Protein AF-A0A357K6D5-F1 (afdb_monomer)

Mean predicted aligned error: 12.95 Å

pLDDT: mean 84.55, std 9.25, range [49.06, 96.38]

Nearest PDB structures (foldseek):
  8i7r-assembly1_F8  TM=4.186E-01  e=7.566E+00  Mus musculus
  8auw-assembly1_D  TM=4.319E-01  e=7.566E+00  Homo sapiens

Secondary structure (DSSP, 8-state):
-HHHHHHHHHHHHHHHHHHHHHHHHHHHHHHHHHHHHHHHHHHHHT---S-HHHHHHHHHHHHHHHHHHHHHHTT---HHHHHHHHHHHHHHHHHHHHHHHHHHHHHHHHHHHHHHHHHHHHHHHHHHHHHHHHHHHHHHHHHHHHHHHHHH-------------

Solvent-accessible surface area (backbone atoms only — not comparable to full-atom values): 9396 Å² total; per-residue (Å²): 117,70,69,62,53,50,52,52,51,51,5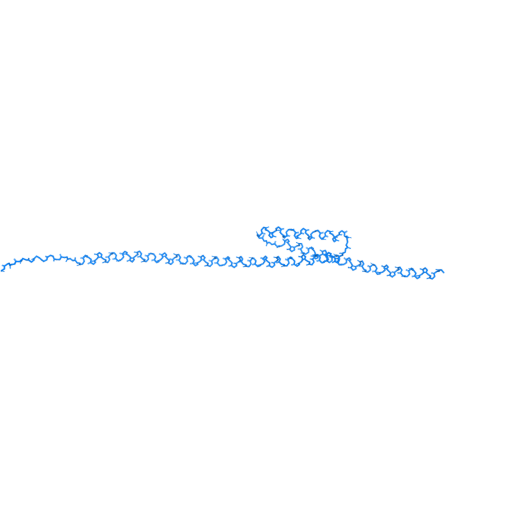4,49,51,53,52,53,51,52,52,51,52,51,51,51,53,51,51,52,53,50,53,53,50,48,54,53,47,52,52,51,48,52,53,56,77,69,63,82,75,89,51,66,69,58,48,53,53,51,52,54,52,46,52,52,47,55,54,49,47,50,47,60,72,70,64,80,73,63,64,73,57,56,50,54,54,52,52,49,51,52,54,54,48,56,51,51,52,54,52,51,52,50,52,51,53,49,52,51,52,49,51,54,50,52,52,55,49,49,55,51,50,52,51,52,53,49,52,50,50,55,50,50,55,52,47,54,55,48,52,54,51,50,51,54,48,53,54,50,56,54,66,70,62,68,86,77,82,78,82,79,78,83,78,85,126

Structure (mmCIF, N/CA/C/O backbone):
data_AF-A0A357K6D5-F1
#
_entry.id   AF-A0A357K6D5-F1
#
loop_
_atom_site.group_PDB
_atom_site.id
_atom_site.type_symbol
_atom_site.label_atom_id
_atom_site.label_alt_id
_atom_site.label_comp_id
_atom_site.label_asym_id
_atom_site.label_entity_id
_atom_site.label_seq_id
_atom_site.pdbx_PDB_ins_code
_atom_site.Cartn_x
_atom_site.Cartn_y
_atom_site.Cartn_z
_atom_site.occupancy
_atom_site.B_iso_or_equiv
_atom_site.auth_seq_id
_atom_site.auth_comp_id
_atom_site.auth_asym_id
_atom_site.auth_atom_id
_atom_site.pdbx_PDB_model_num
ATOM 1 N N . MET A 1 1 ? 45.079 -6.446 -54.845 1.00 57.53 1 MET A N 1
ATOM 2 C CA . MET A 1 1 ? 44.320 -5.382 -54.145 1.00 57.53 1 MET A CA 1
ATOM 3 C C . MET A 1 1 ? 42.845 -5.751 -53.909 1.00 57.53 1 MET A C 1
ATOM 5 O O . MET A 1 1 ? 42.329 -5.431 -52.851 1.00 57.53 1 MET A O 1
ATOM 9 N N . VAL A 1 2 ? 42.185 -6.482 -54.822 1.00 66.06 2 VAL A N 1
ATOM 10 C CA . VAL A 1 2 ? 40.749 -6.846 -54.726 1.00 66.06 2 VAL A CA 1
ATOM 11 C C . VAL A 1 2 ? 40.407 -7.780 -53.546 1.00 66.06 2 VAL A C 1
ATOM 13 O O . VAL A 1 2 ? 39.418 -7.556 -52.857 1.00 66.06 2 VAL A O 1
ATOM 16 N N . GLY A 1 3 ? 41.245 -8.781 -53.243 1.00 75.25 3 GLY A N 1
ATOM 17 C CA . GLY A 1 3 ? 40.983 -9.732 -52.145 1.00 75.25 3 GLY A CA 1
ATOM 18 C C . GLY A 1 3 ? 41.035 -9.124 -50.735 1.00 75.25 3 GLY A C 1
ATOM 19 O O . GLY A 1 3 ? 40.273 -9.525 -49.862 1.00 75.25 3 GLY A O 1
ATOM 20 N N . TYR A 1 4 ? 41.879 -8.108 -50.522 1.00 79.56 4 TYR A N 1
ATOM 21 C CA . TYR A 1 4 ? 41.963 -7.390 -49.243 1.00 79.56 4 TYR A CA 1
ATOM 22 C C . TYR A 1 4 ? 40.690 -6.580 -48.965 1.00 79.56 4 TYR A C 1
ATOM 24 O O . TYR A 1 4 ? 40.168 -6.596 -47.852 1.00 79.56 4 TYR A O 1
ATOM 32 N N . LEU A 1 5 ? 40.144 -5.939 -50.005 1.00 78.69 5 LEU A N 1
ATOM 33 C CA . LEU A 1 5 ? 38.870 -5.228 -49.923 1.00 78.69 5 LEU A CA 1
ATOM 34 C C . LEU A 1 5 ? 37.712 -6.192 -49.622 1.00 78.69 5 LEU A C 1
ATOM 36 O O . LEU A 1 5 ? 36.876 -5.891 -48.776 1.00 78.69 5 LEU A O 1
ATOM 40 N N . GLY A 1 6 ? 37.701 -7.370 -50.257 1.00 82.06 6 GLY A N 1
ATOM 41 C CA . GLY A 1 6 ? 36.707 -8.418 -50.002 1.00 82.06 6 GLY A CA 1
ATOM 42 C C . GLY A 1 6 ? 36.722 -8.932 -48.558 1.00 82.06 6 GLY A C 1
ATOM 43 O O . GLY A 1 6 ? 35.666 -9.066 -47.945 1.00 82.06 6 GLY A O 1
ATOM 44 N N . PHE A 1 7 ? 37.907 -9.143 -47.976 1.00 84.44 7 PHE A N 1
ATOM 45 C CA . PHE A 1 7 ? 38.035 -9.551 -46.573 1.00 84.44 7 PHE A CA 1
ATOM 46 C C . PHE A 1 7 ? 37.554 -8.459 -45.602 1.00 84.44 7 PHE A C 1
ATOM 48 O O . PHE A 1 7 ? 36.820 -8.756 -44.661 1.00 84.44 7 PHE A O 1
ATOM 55 N N . GLN A 1 8 ? 37.888 -7.186 -45.856 1.00 82.38 8 GLN A N 1
ATOM 56 C CA . GLN A 1 8 ? 37.383 -6.067 -45.048 1.00 82.38 8 GLN A CA 1
ATOM 57 C C . GLN A 1 8 ? 35.860 -5.901 -45.147 1.00 82.38 8 GLN A C 1
ATOM 59 O O . GLN A 1 8 ? 35.209 -5.614 -44.144 1.00 82.38 8 GLN A O 1
ATOM 64 N N . LEU A 1 9 ? 35.287 -6.090 -46.338 1.00 81.94 9 LEU A N 1
ATOM 65 C CA . LEU A 1 9 ? 33.838 -6.077 -46.554 1.00 81.94 9 LEU A CA 1
ATOM 66 C C . LEU A 1 9 ? 33.151 -7.220 -45.800 1.00 81.94 9 LEU A C 1
ATOM 68 O O . LEU A 1 9 ? 32.151 -6.982 -45.128 1.00 81.94 9 LEU A O 1
ATOM 72 N N . SER A 1 10 ? 33.716 -8.430 -45.839 1.00 86.56 10 SER A N 1
ATOM 73 C CA . SER A 1 10 ? 33.198 -9.575 -45.083 1.00 86.56 10 SER A CA 1
ATOM 74 C C . SER A 1 10 ? 33.253 -9.336 -43.573 1.00 86.56 10 SER A C 1
ATOM 76 O O . SER A 1 10 ? 32.257 -9.563 -42.893 1.00 86.56 10 SER A O 1
ATOM 78 N N . ALA A 1 11 ? 34.380 -8.834 -43.053 1.00 84.19 11 ALA A N 1
ATOM 79 C CA . ALA A 1 11 ? 34.539 -8.525 -41.632 1.00 84.19 11 ALA A CA 1
ATOM 80 C C . ALA A 1 11 ? 33.550 -7.441 -41.164 1.00 84.19 11 ALA A C 1
ATOM 82 O O . ALA A 1 11 ? 32.916 -7.582 -40.120 1.00 84.19 11 ALA A O 1
ATOM 83 N N . ARG A 1 12 ? 33.347 -6.386 -41.967 1.00 83.25 12 ARG A N 1
ATOM 84 C CA . ARG A 1 12 ? 32.335 -5.355 -41.684 1.00 83.25 12 ARG A CA 1
ATOM 85 C C . ARG A 1 12 ? 30.917 -5.917 -41.703 1.00 83.25 12 ARG A C 1
ATOM 87 O O . ARG A 1 12 ? 30.155 -5.595 -40.800 1.00 83.25 12 ARG A O 1
ATOM 94 N N . ASN A 1 13 ? 30.571 -6.774 -42.664 1.00 83.00 13 ASN A N 1
ATOM 95 C CA . ASN A 1 13 ? 29.255 -7.419 -42.699 1.00 83.00 13 ASN A CA 1
ATOM 96 C C . ASN A 1 13 ? 29.004 -8.286 -41.460 1.00 83.00 13 ASN A C 1
ATOM 98 O O . ASN A 1 13 ? 27.913 -8.230 -40.902 1.00 83.00 13 ASN A O 1
ATOM 102 N N . THR A 1 14 ? 30.005 -9.040 -40.991 1.00 84.75 14 THR A N 1
ATOM 103 C CA . THR A 1 14 ? 29.866 -9.828 -39.756 1.00 84.75 14 THR A CA 1
ATOM 104 C C . THR A 1 14 ? 29.687 -8.943 -38.523 1.00 84.75 14 THR A C 1
ATOM 106 O O . THR A 1 14 ? 28.837 -9.235 -37.691 1.00 84.75 14 THR A O 1
ATOM 109 N N . THR A 1 15 ? 30.420 -7.827 -38.420 1.00 83.44 15 THR A N 1
ATOM 110 C CA . THR A 1 15 ? 30.248 -6.871 -37.313 1.00 83.44 15 THR A CA 1
ATOM 111 C C . THR A 1 15 ? 28.883 -6.184 -37.356 1.00 83.44 15 THR A C 1
ATOM 113 O O . THR A 1 15 ? 28.262 -6.017 -36.316 1.00 83.44 15 THR A O 1
ATOM 116 N N . ILE A 1 16 ? 28.390 -5.817 -38.544 1.00 79.75 16 ILE A N 1
ATOM 117 C CA . ILE A 1 16 ? 27.051 -5.233 -38.717 1.00 79.75 16 ILE A CA 1
ATOM 118 C C . ILE A 1 16 ? 25.963 -6.237 -38.316 1.00 79.75 16 ILE A C 1
ATOM 120 O O . ILE A 1 16 ? 24.997 -5.844 -37.671 1.00 79.75 16 ILE A O 1
ATOM 124 N N . GLY A 1 17 ? 26.131 -7.521 -38.654 1.00 77.62 17 GLY A N 1
ATOM 125 C CA . GLY A 1 17 ? 25.232 -8.590 -38.212 1.00 77.62 17 GLY A CA 1
ATOM 126 C C . GLY A 1 17 ? 25.147 -8.678 -36.687 1.00 77.62 17 GLY A C 1
ATOM 127 O O . GLY A 1 17 ? 24.061 -8.555 -36.136 1.00 77.62 17 GLY A O 1
ATOM 128 N N . LEU A 1 18 ? 26.298 -8.765 -36.011 1.00 76.69 18 LEU A N 1
ATOM 129 C CA . LEU A 1 18 ? 26.361 -8.814 -34.544 1.00 76.69 18 LEU A CA 1
ATOM 130 C C . LEU A 1 18 ? 25.755 -7.566 -33.885 1.00 76.69 18 LEU A C 1
ATOM 132 O O . LEU A 1 18 ? 24.982 -7.684 -32.944 1.00 76.69 18 LEU A O 1
ATOM 136 N N . LEU A 1 19 ? 26.044 -6.371 -34.409 1.00 76.12 19 LEU A N 1
ATOM 137 C CA . LEU A 1 19 ? 25.468 -5.125 -33.893 1.00 76.12 19 LEU A CA 1
ATOM 138 C C . LEU A 1 19 ? 23.947 -5.058 -34.073 1.00 76.12 19 LEU A C 1
ATOM 140 O O . LEU A 1 19 ? 23.261 -4.458 -33.247 1.00 76.12 19 LEU A O 1
ATOM 144 N N . ASN A 1 20 ? 23.408 -5.627 -35.152 1.00 76.75 20 ASN A N 1
ATOM 145 C CA . ASN A 1 20 ? 21.963 -5.697 -35.354 1.00 76.75 20 ASN A CA 1
ATOM 146 C C . ASN A 1 20 ? 21.307 -6.676 -34.375 1.00 76.75 20 ASN A C 1
ATOM 148 O O . ASN A 1 20 ? 20.263 -6.341 -33.817 1.00 76.75 20 ASN A O 1
ATOM 152 N N . ASP A 1 21 ? 21.930 -7.828 -34.127 1.00 75.69 21 ASP A N 1
ATOM 153 C CA . ASP A 1 21 ? 21.444 -8.814 -33.156 1.00 75.69 21 ASP A CA 1
ATOM 154 C C . ASP A 1 21 ? 21.493 -8.257 -31.722 1.00 75.69 21 ASP A C 1
ATOM 156 O O . ASP A 1 21 ? 20.508 -8.353 -30.984 1.00 75.69 21 ASP A O 1
ATOM 160 N N . ASP A 1 22 ? 22.586 -7.580 -31.354 1.00 75.75 22 ASP A N 1
ATOM 161 C CA . ASP A 1 22 ? 22.730 -6.908 -30.059 1.00 75.75 22 ASP A CA 1
ATOM 162 C C . ASP A 1 22 ? 21.669 -5.813 -29.882 1.00 75.75 22 ASP A C 1
ATOM 164 O O . ASP A 1 22 ? 21.011 -5.750 -28.845 1.00 75.75 22 ASP A O 1
ATOM 168 N N . ASN A 1 23 ? 21.433 -4.982 -30.907 1.00 77.19 23 ASN A N 1
ATOM 169 C CA . ASN A 1 23 ? 20.380 -3.960 -30.879 1.00 77.19 23 ASN A CA 1
ATOM 170 C C . ASN A 1 23 ? 18.969 -4.566 -30.777 1.00 77.19 23 ASN A C 1
ATOM 172 O O . ASN A 1 23 ? 18.105 -4.001 -30.102 1.00 77.19 23 ASN A O 1
ATOM 176 N N . ALA A 1 24 ? 18.715 -5.710 -31.416 1.00 76.75 24 ALA A N 1
ATOM 177 C CA . ALA A 1 24 ? 17.438 -6.414 -31.314 1.00 76.75 24 ALA A CA 1
ATOM 178 C C . ALA A 1 24 ? 17.201 -6.971 -29.896 1.00 76.75 24 ALA A C 1
ATOM 180 O O . ALA A 1 24 ? 16.114 -6.813 -29.342 1.00 76.75 24 ALA A O 1
ATOM 181 N N . GLY A 1 25 ? 18.220 -7.561 -29.264 1.00 77.38 25 GLY A N 1
ATOM 182 C CA . GLY A 1 25 ? 18.120 -8.019 -27.873 1.00 77.38 25 GLY A CA 1
ATOM 183 C C . GLY A 1 25 ? 17.911 -6.859 -26.898 1.00 77.38 25 GLY A C 1
ATOM 184 O O . GLY A 1 25 ? 17.028 -6.886 -26.043 1.00 77.38 25 GLY A O 1
ATOM 185 N N . LEU A 1 26 ? 18.672 -5.789 -27.091 1.00 78.69 26 LEU A N 1
ATOM 186 C CA . LEU A 1 26 ? 18.594 -4.567 -26.307 1.00 78.69 26 LEU A CA 1
ATOM 187 C C . LEU A 1 26 ? 17.207 -3.891 -26.417 1.00 78.69 26 LEU A C 1
ATOM 189 O O . LEU A 1 26 ? 16.660 -3.420 -25.417 1.00 78.69 26 LEU A O 1
ATOM 193 N N . THR A 1 27 ? 16.601 -3.854 -27.608 1.00 80.50 27 THR A N 1
ATOM 194 C CA . THR A 1 27 ? 15.243 -3.301 -27.796 1.00 80.50 27 THR A CA 1
ATOM 195 C C . THR A 1 27 ? 14.174 -4.147 -27.109 1.00 80.50 27 THR A C 1
ATOM 197 O O . THR A 1 27 ? 13.299 -3.589 -26.450 1.00 80.50 27 THR A O 1
ATOM 200 N N . LEU A 1 28 ? 14.295 -5.476 -27.147 1.00 85.56 28 LEU A N 1
ATOM 201 C CA . LEU A 1 28 ? 13.410 -6.371 -26.400 1.00 85.56 28 LEU A CA 1
ATOM 202 C C . LEU A 1 28 ? 13.509 -6.149 -24.880 1.00 85.56 28 LEU A C 1
ATOM 204 O O . LEU A 1 28 ? 12.492 -6.066 -24.192 1.00 85.56 28 LEU A O 1
ATOM 208 N N . GLU A 1 29 ? 14.725 -6.028 -24.340 1.00 83.62 29 GLU A N 1
ATOM 209 C CA . GLU A 1 29 ? 14.929 -5.761 -22.910 1.00 83.62 29 GLU A CA 1
ATOM 210 C C . GLU A 1 29 ? 14.345 -4.412 -22.484 1.00 83.62 29 GLU A C 1
ATOM 212 O O . GLU A 1 29 ? 13.774 -4.288 -21.397 1.00 83.62 29 GLU A O 1
ATOM 217 N N . LYS A 1 30 ? 14.469 -3.404 -23.350 1.00 85.81 30 LYS A N 1
ATOM 218 C CA . LYS A 1 30 ? 13.871 -2.086 -23.150 1.00 85.81 30 LYS A CA 1
ATOM 219 C C . LYS A 1 30 ? 12.348 -2.186 -23.048 1.00 85.81 30 LYS A C 1
ATOM 221 O O . LYS A 1 30 ? 11.775 -1.643 -22.105 1.00 85.81 30 LYS A O 1
ATOM 226 N N . ASP A 1 31 ? 11.707 -2.884 -23.979 1.00 87.50 31 ASP A N 1
ATOM 227 C CA . ASP A 1 31 ? 10.250 -3.037 -23.998 1.00 87.50 31 ASP A CA 1
ATOM 228 C C . ASP A 1 31 ? 9.753 -3.807 -22.770 1.00 87.50 31 ASP A C 1
ATOM 230 O O . ASP A 1 31 ? 8.783 -3.404 -22.124 1.00 87.50 31 ASP A O 1
ATOM 234 N N . GLN A 1 32 ? 10.475 -4.856 -22.366 1.00 88.88 32 GLN A N 1
ATOM 235 C CA . GLN A 1 32 ? 10.168 -5.591 -21.142 1.00 88.88 32 GLN A CA 1
ATOM 236 C C . GLN A 1 32 ? 10.271 -4.698 -19.897 1.00 88.88 32 GLN A C 1
ATOM 238 O O . GLN A 1 32 ? 9.410 -4.755 -19.017 1.00 88.88 32 GLN A O 1
ATOM 243 N N . LEU A 1 33 ? 11.302 -3.854 -19.818 1.00 88.56 33 LEU A N 1
ATOM 244 C CA . LEU A 1 33 ? 11.480 -2.924 -18.706 1.00 88.56 33 LEU A CA 1
ATOM 245 C C . LEU A 1 33 ? 10.367 -1.867 -18.655 1.00 88.56 33 LEU A C 1
ATOM 247 O O . LEU A 1 33 ? 9.914 -1.520 -17.566 1.00 88.56 33 LEU A O 1
ATOM 251 N N . ILE A 1 34 ? 9.900 -1.380 -19.809 1.00 88.88 34 ILE A N 1
ATOM 252 C CA . ILE A 1 34 ? 8.751 -0.464 -19.894 1.00 88.88 34 ILE A CA 1
ATOM 253 C C . ILE A 1 34 ? 7.504 -1.130 -19.312 1.00 88.88 34 ILE A C 1
ATOM 255 O O . ILE A 1 34 ? 6.871 -0.555 -18.428 1.00 88.88 34 ILE A O 1
ATOM 259 N N . LEU A 1 35 ? 7.193 -2.355 -19.744 1.00 92.19 35 LEU A N 1
ATOM 260 C CA . LEU A 1 35 ? 6.036 -3.105 -19.244 1.00 92.19 35 LEU A CA 1
ATOM 261 C C . LEU A 1 35 ? 6.116 -3.345 -17.733 1.00 92.19 35 LEU A C 1
ATOM 263 O O . LEU A 1 35 ? 5.119 -3.222 -17.022 1.00 92.19 35 LEU A O 1
ATOM 267 N N . ASP A 1 36 ? 7.300 -3.685 -17.230 1.00 90.50 36 ASP A N 1
ATOM 268 C CA . ASP A 1 36 ? 7.530 -3.896 -15.804 1.00 90.50 36 ASP A CA 1
ATOM 269 C C . ASP A 1 36 ? 7.323 -2.608 -14.991 1.00 90.50 36 ASP A C 1
ATOM 271 O O . ASP A 1 36 ? 6.694 -2.649 -13.933 1.00 90.50 36 ASP A O 1
ATOM 275 N N . LEU A 1 37 ? 7.824 -1.467 -15.475 1.00 91.38 37 LEU A N 1
ATOM 276 C CA . LEU A 1 37 ? 7.635 -0.159 -14.840 1.00 91.38 37 LEU A CA 1
ATOM 277 C C . LEU A 1 37 ? 6.164 0.277 -14.865 1.00 91.38 37 LEU A C 1
ATOM 279 O O . LEU A 1 37 ? 5.663 0.775 -13.860 1.00 91.38 37 LEU A O 1
ATOM 283 N N . GLU A 1 38 ? 5.451 0.044 -15.967 1.00 90.81 38 GLU A N 1
ATOM 284 C CA . GLU A 1 38 ? 4.024 0.369 -16.094 1.00 90.81 38 GLU A CA 1
ATOM 285 C C . GLU A 1 38 ? 3.157 -0.478 -15.151 1.00 90.81 38 GLU A C 1
ATOM 287 O O . GLU A 1 38 ? 2.276 0.059 -14.479 1.00 90.81 38 GLU A O 1
ATOM 292 N N . LYS A 1 39 ? 3.457 -1.776 -15.008 1.00 91.19 39 LYS A N 1
ATOM 293 C CA . LYS A 1 39 ? 2.807 -2.635 -14.003 1.00 91.19 39 LYS A CA 1
ATOM 294 C C . LYS A 1 39 ? 3.036 -2.123 -12.587 1.00 91.19 39 LYS A C 1
ATOM 296 O O . LYS A 1 39 ? 2.099 -2.066 -11.802 1.00 91.19 39 LYS A O 1
ATOM 301 N N . MET A 1 40 ? 4.271 -1.742 -12.266 1.00 89.94 40 MET A N 1
ATOM 302 C CA . MET A 1 40 ? 4.615 -1.210 -10.948 1.00 89.94 40 MET A CA 1
ATOM 303 C C . MET A 1 40 ? 3.886 0.103 -10.653 1.00 89.94 40 MET A C 1
ATOM 305 O O . MET A 1 40 ? 3.357 0.276 -9.559 1.00 89.94 40 MET A O 1
ATOM 309 N N . ARG A 1 41 ? 3.805 1.000 -11.637 1.00 90.19 41 ARG A N 1
ATOM 310 C CA . ARG A 1 41 ? 3.025 2.236 -11.533 1.00 90.19 41 ARG A CA 1
ATOM 311 C C . ARG A 1 41 ? 1.556 1.942 -11.218 1.00 90.19 41 ARG A C 1
ATOM 313 O O . ARG A 1 41 ? 1.010 2.531 -10.295 1.00 90.19 41 ARG A O 1
ATOM 320 N N . PHE A 1 42 ? 0.952 0.996 -11.937 1.00 88.38 42 PHE A N 1
ATOM 321 C CA . PHE A 1 42 ? -0.431 0.587 -11.691 1.00 88.38 42 PHE A CA 1
ATOM 322 C C . PHE A 1 42 ? -0.618 -0.029 -10.300 1.00 88.38 42 PHE A C 1
ATOM 324 O O . PHE A 1 42 ? -1.593 0.271 -9.624 1.00 88.38 42 PHE A O 1
ATOM 331 N N . SER A 1 43 ? 0.326 -0.854 -9.839 1.00 86.69 43 SER A N 1
ATOM 332 C CA . SER A 1 43 ? 0.279 -1.410 -8.485 1.00 86.69 43 SER A CA 1
ATOM 333 C C . SER A 1 43 ? 0.257 -0.315 -7.418 1.00 86.69 43 SER A C 1
ATOM 335 O O . SER A 1 43 ? -0.537 -0.420 -6.492 1.00 86.69 43 SER A O 1
ATOM 337 N N . TYR A 1 44 ? 1.045 0.755 -7.563 1.00 86.06 44 TYR A N 1
ATOM 338 C CA . TYR A 1 44 ? 0.980 1.898 -6.645 1.00 86.06 44 TYR A CA 1
ATOM 339 C C . TYR A 1 44 ? -0.361 2.634 -6.687 1.00 86.06 44 TYR A C 1
ATOM 341 O O . TYR A 1 44 ? -0.874 2.971 -5.626 1.00 86.06 44 TYR A O 1
ATOM 349 N N . ASP A 1 45 ? -0.956 2.811 -7.871 1.00 82.88 45 ASP A N 1
ATOM 350 C CA . ASP A 1 45 ? -2.281 3.435 -8.016 1.00 82.88 45 ASP A CA 1
ATOM 351 C C . ASP A 1 45 ? -3.386 2.642 -7.283 1.00 82.88 45 ASP A C 1
ATOM 353 O O . ASP A 1 45 ? -4.408 3.209 -6.906 1.00 82.88 45 ASP A O 1
ATOM 357 N N . THR A 1 46 ? -3.190 1.335 -7.071 1.00 83.06 46 THR A N 1
ATOM 358 C CA . THR A 1 46 ? -4.143 0.463 -6.357 1.00 83.06 46 THR A CA 1
ATOM 359 C C . THR A 1 46 ? -3.898 0.341 -4.852 1.00 83.06 46 THR A C 1
ATOM 361 O O . THR A 1 46 ? -4.693 -0.302 -4.169 1.00 83.06 46 THR A O 1
ATOM 364 N N . LEU A 1 47 ? -2.805 0.898 -4.321 1.00 83.25 47 LEU A N 1
ATOM 365 C CA . LEU A 1 47 ? -2.507 0.820 -2.890 1.00 83.25 47 LEU A CA 1
ATOM 366 C C . LEU A 1 47 ? -3.229 1.934 -2.134 1.00 83.25 47 LEU A C 1
ATOM 368 O O . LEU A 1 47 ? -2.873 3.104 -2.246 1.00 83.25 47 LEU A O 1
ATOM 372 N N . GLU A 1 48 ? -4.205 1.554 -1.312 1.00 76.00 48 GLU A N 1
ATOM 373 C CA . GLU A 1 48 ? -4.885 2.464 -0.391 1.00 76.00 48 GLU A CA 1
ATOM 374 C C . GLU A 1 48 ? -4.299 2.360 1.022 1.00 76.00 48 GLU A C 1
ATOM 376 O O . GLU A 1 48 ? -4.072 1.274 1.557 1.00 76.00 48 GLU A O 1
ATOM 381 N N . THR A 1 49 ? -4.046 3.517 1.635 1.00 79.75 49 THR A N 1
ATOM 382 C CA . THR A 1 49 ? -3.625 3.629 3.033 1.00 79.75 49 THR A CA 1
ATOM 383 C C . THR A 1 49 ? -4.060 4.963 3.628 1.00 79.75 49 THR A C 1
ATOM 385 O O . THR A 1 49 ? -4.021 5.997 2.964 1.00 79.75 49 THR A O 1
ATOM 388 N N . GLU A 1 50 ? -4.439 4.947 4.904 1.00 78.31 50 GLU A N 1
ATOM 389 C CA . GLU A 1 50 ? -4.836 6.140 5.662 1.00 78.31 50 GLU A CA 1
ATOM 390 C C . GLU A 1 50 ? -3.637 6.882 6.282 1.00 78.31 50 GLU A C 1
ATOM 392 O O . GLU A 1 50 ? -3.765 8.005 6.774 1.00 78.31 50 GLU A O 1
ATOM 397 N N . ASN A 1 51 ? -2.443 6.279 6.264 1.00 83.19 51 ASN A N 1
ATOM 398 C CA . ASN A 1 51 ? -1.252 6.885 6.849 1.00 83.19 51 ASN A CA 1
ATOM 399 C C . ASN A 1 51 ? -0.664 7.947 5.906 1.00 83.19 51 ASN A C 1
ATOM 401 O O . ASN A 1 51 ? -0.010 7.619 4.917 1.00 83.19 51 ASN A O 1
ATOM 405 N N . SER A 1 52 ? -0.837 9.225 6.250 1.00 81.81 52 SER A N 1
ATOM 406 C CA . SER A 1 52 ? -0.398 10.373 5.442 1.00 81.81 52 SER A CA 1
ATOM 407 C C . SER A 1 52 ? 1.105 10.405 5.135 1.00 81.81 52 SER A C 1
ATOM 409 O O . SER A 1 52 ? 1.496 10.834 4.050 1.00 81.81 52 SER A O 1
ATOM 411 N N . MET A 1 53 ? 1.954 9.925 6.051 1.00 83.19 53 MET A N 1
ATOM 412 C CA . MET A 1 53 ? 3.395 9.801 5.813 1.00 83.19 53 MET A CA 1
ATOM 413 C C . MET A 1 53 ? 3.672 8.732 4.756 1.00 83.19 53 MET A C 1
ATOM 415 O O . MET A 1 53 ? 4.426 8.973 3.818 1.00 83.19 53 MET A O 1
ATOM 419 N N . MET A 1 54 ? 3.002 7.583 4.862 1.00 84.69 54 MET A N 1
ATOM 420 C CA . MET A 1 54 ? 3.140 6.505 3.887 1.00 84.69 54 MET A CA 1
ATOM 421 C C . MET A 1 54 ? 2.601 6.920 2.514 1.00 84.69 54 MET A C 1
ATOM 423 O O . MET A 1 54 ? 3.255 6.657 1.514 1.00 84.69 54 MET A O 1
ATOM 427 N N . VAL A 1 55 ? 1.483 7.651 2.447 1.00 86.31 55 VAL A N 1
ATOM 428 C CA . VAL A 1 55 ? 0.971 8.226 1.188 1.00 86.31 55 VAL A CA 1
ATOM 429 C C . VAL A 1 55 ? 2.026 9.103 0.508 1.00 86.31 55 VAL A C 1
ATOM 431 O O . VAL A 1 55 ? 2.264 8.964 -0.692 1.00 86.31 55 VAL A O 1
ATOM 434 N N . ALA A 1 56 ? 2.695 9.980 1.263 1.00 87.50 56 ALA A N 1
ATOM 435 C CA . ALA A 1 56 ? 3.746 10.836 0.718 1.00 87.50 56 ALA A CA 1
ATOM 436 C C . ALA A 1 56 ? 4.951 10.026 0.204 1.00 87.50 56 ALA A C 1
ATOM 438 O O . ALA A 1 56 ? 5.493 10.326 -0.861 1.00 87.50 56 ALA A O 1
ATOM 439 N N . GLU A 1 57 ? 5.354 8.978 0.927 1.00 87.62 57 GLU A N 1
ATOM 440 C CA . GLU A 1 57 ? 6.433 8.084 0.498 1.00 87.62 57 GLU A CA 1
ATOM 441 C C . GLU A 1 57 ? 6.074 7.310 -0.777 1.00 87.62 57 GLU A C 1
ATOM 443 O O . GLU A 1 57 ? 6.889 7.247 -1.701 1.00 87.62 57 GLU A O 1
ATOM 448 N N . LEU A 1 58 ? 4.856 6.766 -0.866 1.00 88.25 58 LEU A N 1
ATOM 449 C CA . LEU A 1 58 ? 4.363 6.058 -2.051 1.00 88.25 58 LEU A CA 1
ATOM 450 C C . LEU A 1 58 ? 4.338 6.983 -3.277 1.00 88.25 58 LEU A C 1
ATOM 452 O O . LEU A 1 58 ? 4.821 6.594 -4.342 1.00 88.25 58 LEU A O 1
ATOM 456 N 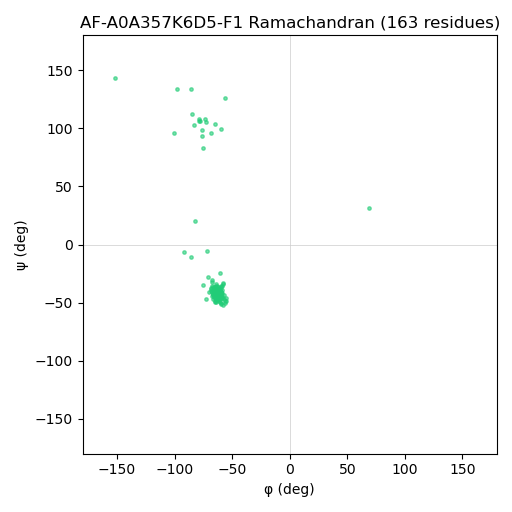N . ALA A 1 59 ? 3.876 8.227 -3.115 1.00 88.38 59 ALA A N 1
ATOM 457 C CA . ALA A 1 59 ? 3.874 9.228 -4.181 1.00 88.38 59 ALA A CA 1
ATOM 458 C C . ALA A 1 59 ? 5.295 9.539 -4.692 1.00 88.38 59 ALA A C 1
ATOM 460 O O . ALA A 1 59 ? 5.528 9.601 -5.900 1.00 88.38 59 ALA A O 1
ATOM 461 N N . ALA A 1 60 ? 6.275 9.657 -3.790 1.00 90.19 60 ALA A N 1
ATOM 462 C CA . ALA A 1 60 ? 7.672 9.861 -4.174 1.00 90.19 60 ALA A CA 1
ATOM 463 C C . ALA A 1 60 ? 8.258 8.656 -4.939 1.00 90.19 60 ALA A C 1
ATOM 465 O O . ALA A 1 60 ? 9.045 8.825 -5.875 1.00 90.19 60 ALA A O 1
ATOM 466 N N . GLN A 1 61 ? 7.876 7.424 -4.574 1.00 89.25 61 GLN A N 1
ATOM 467 C CA . GLN A 1 61 ? 8.278 6.230 -5.330 1.00 89.25 61 GLN A CA 1
ATOM 468 C C . GLN A 1 61 ? 7.626 6.185 -6.716 1.00 89.25 61 GLN A C 1
ATOM 470 O O . GLN A 1 61 ? 8.288 5.817 -7.690 1.00 89.25 61 GLN A O 1
ATOM 475 N N . GLN A 1 62 ? 6.363 6.596 -6.826 1.00 89.56 62 GLN A N 1
ATOM 476 C CA . GLN A 1 62 ? 5.650 6.681 -8.097 1.00 89.56 62 GLN A CA 1
ATOM 477 C C . GLN A 1 62 ? 6.317 7.681 -9.053 1.00 89.56 62 GLN A C 1
ATOM 479 O O . GLN A 1 62 ? 6.599 7.335 -10.201 1.00 89.56 62 GLN A O 1
ATOM 484 N N . GLU A 1 63 ? 6.690 8.867 -8.563 1.00 92.31 63 GLU A N 1
ATOM 485 C CA . GLU A 1 63 ? 7.446 9.855 -9.347 1.00 92.31 63 GLU A CA 1
ATOM 486 C C . GLU A 1 63 ? 8.786 9.280 -9.839 1.00 92.31 63 GLU A C 1
ATOM 488 O O . GLU A 1 63 ? 9.204 9.482 -10.984 1.00 92.31 63 GLU A O 1
ATOM 493 N N . ARG A 1 64 ? 9.458 8.489 -8.995 1.00 90.44 64 ARG A N 1
ATOM 494 C CA . ARG A 1 64 ? 10.716 7.833 -9.360 1.00 90.44 64 ARG A CA 1
ATOM 495 C C . ARG A 1 64 ? 10.531 6.798 -10.472 1.00 90.44 64 ARG A C 1
ATOM 497 O O . ARG A 1 64 ? 11.389 6.710 -11.355 1.00 90.44 64 ARG A O 1
ATOM 504 N N . ILE A 1 65 ? 9.423 6.055 -10.466 1.00 90.81 65 ILE A N 1
ATOM 505 C CA . ILE A 1 65 ? 9.050 5.136 -11.552 1.00 90.81 65 ILE A CA 1
ATOM 506 C C . ILE A 1 65 ? 8.780 5.906 -12.846 1.00 90.81 65 ILE A C 1
ATOM 508 O O . ILE A 1 65 ? 9.320 5.529 -13.887 1.00 90.81 65 ILE A O 1
ATOM 512 N N . ASP A 1 66 ? 8.024 7.002 -12.793 1.00 90.75 66 ASP A N 1
ATOM 513 C CA . ASP A 1 66 ? 7.726 7.833 -13.968 1.00 90.75 66 ASP A CA 1
ATOM 514 C C . ASP A 1 66 ? 9.007 8.442 -14.573 1.00 90.75 66 ASP A C 1
ATOM 516 O O . ASP A 1 66 ? 9.200 8.474 -15.799 1.00 90.75 66 ASP A O 1
ATOM 520 N N . GLY A 1 67 ? 9.951 8.843 -13.716 1.00 89.75 67 GLY A N 1
ATOM 521 C CA . GLY A 1 67 ? 11.279 9.292 -14.124 1.00 89.75 67 GLY A CA 1
ATOM 522 C C . GLY A 1 67 ? 12.090 8.200 -14.832 1.00 89.75 67 GLY A C 1
ATOM 523 O O . GLY A 1 67 ? 12.734 8.468 -15.851 1.00 89.75 67 GLY A O 1
ATOM 524 N N . LEU A 1 68 ? 12.051 6.958 -14.337 1.00 87.62 68 LEU A N 1
ATOM 525 C CA . LEU A 1 68 ? 12.685 5.817 -15.009 1.00 87.62 68 LEU A CA 1
ATOM 526 C C . LEU A 1 68 ? 12.008 5.497 -16.340 1.00 87.62 68 LEU A C 1
ATOM 528 O O . LEU A 1 68 ? 12.704 5.314 -17.336 1.00 87.62 68 LEU A O 1
ATOM 532 N N . LEU A 1 69 ? 10.676 5.501 -16.389 1.00 89.12 69 LEU A N 1
ATOM 533 C CA . LEU A 1 69 ? 9.904 5.246 -17.602 1.00 89.12 69 LEU A CA 1
ATOM 534 C C . LEU A 1 69 ? 10.276 6.236 -18.713 1.00 89.12 69 LEU A C 1
ATOM 536 O O . LEU A 1 69 ? 10.520 5.837 -19.852 1.00 89.12 69 LEU A O 1
ATOM 540 N N . THR A 1 70 ? 10.405 7.516 -18.364 1.00 88.19 70 THR A N 1
ATOM 541 C CA . THR A 1 70 ? 10.833 8.574 -19.289 1.00 88.19 70 THR A CA 1
ATOM 542 C C . THR A 1 70 ? 12.260 8.345 -19.793 1.00 88.19 70 THR A C 1
ATOM 544 O O . THR A 1 70 ? 12.518 8.443 -20.994 1.00 88.19 70 THR A O 1
ATOM 547 N N . LYS A 1 71 ? 13.195 7.979 -18.906 1.00 85.69 71 LYS A N 1
ATOM 548 C CA . LYS A 1 71 ? 14.590 7.674 -19.281 1.00 85.69 71 LYS A CA 1
ATOM 549 C C . LYS A 1 71 ? 14.690 6.473 -20.218 1.00 85.69 71 LYS A C 1
ATOM 551 O O . LYS A 1 71 ? 15.453 6.525 -21.183 1.00 85.69 71 LYS A O 1
ATOM 556 N N . VAL A 1 72 ? 13.914 5.418 -19.953 1.00 85.75 72 VAL A N 1
ATOM 557 C CA . VAL A 1 72 ? 13.849 4.235 -20.819 1.00 85.75 72 VAL A CA 1
ATOM 558 C C . VAL A 1 72 ? 13.268 4.632 -22.177 1.00 85.75 72 VAL A C 1
ATOM 560 O O . VAL A 1 72 ? 13.891 4.361 -23.199 1.00 85.75 72 VAL A O 1
ATOM 563 N N . LYS A 1 73 ? 12.139 5.354 -22.220 1.00 82.62 73 LYS A N 1
ATOM 564 C CA . LYS A 1 73 ? 11.490 5.785 -23.474 1.00 82.62 73 LYS A CA 1
ATOM 565 C C . LYS A 1 73 ? 12.408 6.657 -24.342 1.00 82.62 73 LYS A C 1
ATOM 567 O O . LYS A 1 73 ? 12.547 6.365 -25.531 1.00 82.62 73 LYS A O 1
ATOM 572 N N . ASN A 1 74 ? 13.115 7.617 -23.741 1.00 81.44 74 ASN A N 1
ATOM 573 C CA . ASN A 1 74 ? 14.000 8.562 -24.437 1.00 81.44 74 ASN A CA 1
ATOM 574 C C . ASN A 1 74 ? 15.311 7.951 -24.975 1.00 81.44 74 ASN A C 1
ATOM 576 O O . ASN A 1 74 ? 16.052 8.643 -25.666 1.00 81.44 74 ASN A O 1
ATOM 580 N N . GLY A 1 75 ? 15.617 6.678 -24.689 1.00 68.25 75 GLY A N 1
ATOM 581 C CA . GLY A 1 75 ? 16.748 5.981 -25.314 1.00 68.25 75 GLY A CA 1
ATOM 582 C C . GLY A 1 75 ? 18.135 6.487 -24.894 1.00 68.25 75 GLY A C 1
ATOM 583 O O . GLY A 1 75 ? 19.066 6.421 -25.687 1.00 68.25 75 GLY A O 1
ATOM 584 N N . TYR A 1 76 ? 18.303 6.969 -23.657 1.00 59.72 76 TYR A N 1
ATOM 585 C CA . TYR A 1 76 ? 19.579 7.475 -23.096 1.00 59.72 76 TYR A CA 1
ATOM 586 C C . TYR A 1 76 ? 20.535 6.375 -22.550 1.00 59.72 76 TYR A C 1
ATOM 588 O O . TYR A 1 76 ? 21.380 6.621 -21.698 1.00 59.72 76 TYR A O 1
ATOM 596 N N . TRP A 1 77 ? 20.358 5.131 -22.970 1.00 66.44 77 TRP A N 1
ATOM 597 C CA . TRP A 1 77 ? 20.528 3.922 -22.163 1.00 66.44 77 TRP A CA 1
ATOM 598 C C . TRP A 1 77 ? 21.907 3.249 -22.006 1.00 66.44 77 TRP A C 1
ATOM 600 O O . TRP A 1 77 ? 22.551 2.843 -22.967 1.00 66.44 77 TRP A O 1
ATOM 610 N N . GLU A 1 78 ? 22.184 2.921 -20.733 1.00 75.06 78 GLU A N 1
ATOM 611 C CA . GLU A 1 78 ? 22.648 1.612 -20.238 1.00 75.06 78 GLU A CA 1
ATOM 612 C C . GLU A 1 78 ? 21.431 0.852 -19.638 1.00 75.06 78 GLU A C 1
ATOM 614 O O . GLU A 1 78 ? 21.068 1.074 -18.478 1.00 75.06 78 GLU A O 1
ATOM 619 N N . VAL A 1 79 ? 20.755 -0.034 -20.390 1.00 78.75 79 VAL A N 1
ATOM 620 C CA . VAL A 1 79 ? 19.535 -0.748 -19.910 1.00 78.75 79 VAL A CA 1
ATOM 621 C C . VAL A 1 79 ? 19.787 -1.569 -18.643 1.00 78.75 79 VAL A C 1
ATOM 623 O O . VAL A 1 79 ? 18.939 -1.611 -17.750 1.00 78.75 79 VAL A O 1
ATOM 626 N N . ALA A 1 80 ? 20.988 -2.129 -18.499 1.00 80.88 80 ALA A N 1
ATOM 627 C CA . ALA A 1 80 ? 21.380 -2.897 -17.323 1.00 80.88 80 ALA A CA 1
ATOM 628 C C . ALA A 1 80 ? 21.295 -2.091 -16.012 1.00 80.88 80 ALA A C 1
ATOM 630 O O . ALA A 1 80 ? 20.934 -2.639 -14.969 1.00 80.88 80 ALA A O 1
ATOM 631 N N . LYS A 1 81 ? 21.602 -0.788 -16.046 1.00 86.50 81 LYS A N 1
ATOM 632 C CA . LYS A 1 81 ? 21.529 0.075 -14.861 1.00 86.50 81 LYS A CA 1
ATOM 633 C C . LYS A 1 81 ? 20.081 0.361 -14.474 1.00 86.50 81 LYS A C 1
ATOM 635 O O . LYS A 1 81 ? 19.714 0.202 -13.312 1.00 86.50 81 LYS A O 1
ATOM 640 N N . LEU A 1 82 ? 19.251 0.715 -15.454 1.00 86.62 82 LEU A N 1
ATOM 641 C CA . LEU A 1 82 ? 17.829 0.995 -15.234 1.00 86.62 82 LEU A CA 1
ATOM 642 C C . LEU A 1 82 ? 17.085 -0.247 -14.731 1.00 86.62 82 LEU A C 1
ATOM 644 O O . LEU A 1 82 ? 16.233 -0.134 -13.854 1.00 86.62 82 LEU A O 1
ATOM 648 N N . LYS A 1 83 ? 17.466 -1.438 -15.205 1.00 87.12 83 LYS A N 1
ATOM 649 C CA . LYS A 1 83 ? 16.942 -2.712 -14.701 1.00 87.12 83 LYS A CA 1
ATOM 650 C C . LYS A 1 83 ? 17.227 -2.913 -13.209 1.00 87.12 83 LYS A C 1
ATOM 652 O O . LYS A 1 83 ? 16.311 -3.238 -12.461 1.00 87.12 83 LYS A O 1
ATOM 657 N N . LYS A 1 84 ? 18.458 -2.651 -12.753 1.00 90.50 84 LYS A N 1
ATOM 658 C CA . LYS A 1 84 ? 18.817 -2.731 -11.321 1.00 90.50 84 LYS A CA 1
ATOM 659 C C . LYS A 1 84 ? 18.048 -1.722 -10.468 1.00 90.50 84 LYS A C 1
ATOM 661 O O . LYS A 1 84 ? 17.618 -2.044 -9.360 1.00 90.50 84 LYS A O 1
ATOM 666 N N . GLU A 1 85 ? 17.863 -0.504 -10.975 1.00 89.38 85 GLU A N 1
ATOM 667 C CA . GLU A 1 85 ? 17.066 0.517 -10.286 1.00 89.38 85 GLU A CA 1
ATOM 668 C C . GLU A 1 85 ? 15.593 0.083 -10.182 1.00 89.38 85 GLU A C 1
ATOM 670 O O . GLU A 1 85 ? 15.008 0.165 -9.101 1.00 89.38 85 GLU A O 1
ATOM 675 N N . ALA A 1 86 ? 15.020 -0.479 -11.250 1.00 90.19 86 ALA A N 1
ATOM 676 C CA . ALA A 1 86 ? 13.660 -1.015 -11.251 1.00 90.19 86 ALA A CA 1
ATOM 677 C C . ALA A 1 86 ? 13.485 -2.221 -10.305 1.00 90.19 86 ALA A C 1
ATOM 679 O O . ALA A 1 86 ? 12.486 -2.300 -9.591 1.00 90.19 86 ALA A O 1
ATOM 680 N N . GLU A 1 87 ? 14.455 -3.139 -10.240 1.00 91.81 87 GLU A N 1
ATOM 681 C CA . GLU A 1 87 ? 14.453 -4.255 -9.279 1.00 91.81 87 GLU A CA 1
ATOM 682 C C . GLU A 1 87 ? 14.477 -3.766 -7.826 1.00 91.81 87 GLU A C 1
ATOM 684 O O . GLU A 1 87 ? 13.759 -4.296 -6.976 1.00 91.81 87 GLU A O 1
ATOM 689 N N . THR A 1 88 ? 15.257 -2.720 -7.549 1.00 92.44 88 THR A N 1
ATOM 690 C CA . THR A 1 88 ? 15.319 -2.103 -6.219 1.00 92.44 88 THR A CA 1
ATOM 691 C C . THR A 1 88 ? 13.966 -1.505 -5.830 1.00 92.44 88 THR A C 1
ATOM 693 O O . THR A 1 88 ? 13.462 -1.789 -4.744 1.00 92.44 88 THR A O 1
ATOM 696 N N . LEU A 1 89 ? 13.334 -0.747 -6.734 1.00 90.75 89 LEU A N 1
ATOM 697 C CA . LEU A 1 89 ? 11.997 -0.184 -6.508 1.00 90.75 89 LEU A CA 1
ATOM 698 C C . LEU A 1 89 ? 10.946 -1.273 -6.292 1.00 90.75 89 LEU A C 1
ATOM 700 O O . LEU A 1 89 ? 10.118 -1.161 -5.393 1.00 90.75 89 LEU A O 1
ATOM 704 N N . ARG A 1 90 ? 11.019 -2.371 -7.049 1.00 90.62 90 ARG A N 1
ATOM 705 C CA . ARG A 1 90 ? 10.133 -3.526 -6.872 1.00 90.62 90 ARG A CA 1
ATOM 706 C C . ARG A 1 90 ? 10.266 -4.155 -5.485 1.00 90.62 90 ARG A C 1
ATOM 708 O O . ARG A 1 90 ? 9.267 -4.576 -4.909 1.00 90.62 90 ARG A O 1
ATOM 715 N N . SER A 1 91 ? 11.486 -4.256 -4.961 1.00 92.88 91 SER A N 1
ATOM 716 C CA . SER A 1 91 ? 11.725 -4.782 -3.612 1.00 92.88 91 SER A CA 1
ATOM 717 C C . SER A 1 91 ? 11.102 -3.879 -2.545 1.00 92.88 91 SER A C 1
ATOM 719 O O . SER A 1 91 ? 10.369 -4.355 -1.680 1.00 92.88 91 SER A O 1
ATOM 721 N N . ILE A 1 92 ? 11.323 -2.566 -2.667 1.00 89.50 92 ILE A N 1
ATOM 722 C CA . ILE A 1 92 ? 10.746 -1.552 -1.777 1.00 89.50 92 ILE A CA 1
ATOM 723 C C . ILE A 1 92 ? 9.213 -1.617 -1.807 1.00 89.50 92 ILE A C 1
ATOM 725 O O . ILE A 1 92 ? 8.577 -1.670 -0.758 1.00 89.50 92 ILE A O 1
ATOM 729 N N . MET A 1 93 ? 8.621 -1.699 -3.000 1.00 88.88 93 MET A N 1
ATOM 730 C CA . MET A 1 93 ? 7.176 -1.835 -3.183 1.00 88.88 93 MET A CA 1
ATOM 731 C C . MET A 1 93 ? 6.603 -3.041 -2.441 1.00 88.88 93 MET A C 1
ATOM 733 O O . MET A 1 93 ? 5.632 -2.898 -1.709 1.00 88.88 93 MET A O 1
ATOM 737 N N . LYS A 1 94 ? 7.213 -4.223 -2.592 1.00 90.75 94 LYS A N 1
ATOM 738 C CA . LYS A 1 94 ? 6.771 -5.434 -1.884 1.00 90.75 94 LYS A CA 1
ATOM 739 C C . LYS A 1 94 ? 6.816 -5.265 -0.366 1.00 90.75 94 LYS A C 1
ATOM 741 O O . LYS A 1 94 ? 5.945 -5.791 0.318 1.00 90.75 94 LYS A O 1
ATOM 746 N N . GLY A 1 95 ? 7.809 -4.532 0.142 1.00 91.38 95 GLY A N 1
ATOM 747 C CA . GLY A 1 95 ? 7.890 -4.164 1.554 1.00 91.38 95 GLY A CA 1
ATOM 748 C C . GLY A 1 95 ? 6.679 -3.345 1.995 1.00 91.38 95 GLY A C 1
ATOM 749 O O . GLY A 1 95 ? 6.002 -3.735 2.941 1.00 91.38 95 GLY A O 1
ATOM 750 N N . TYR A 1 96 ? 6.356 -2.275 1.262 1.00 89.12 96 TYR A N 1
ATOM 751 C CA . TYR A 1 96 ? 5.191 -1.438 1.563 1.00 89.12 96 TYR A CA 1
ATOM 752 C C . TYR A 1 96 ? 3.867 -2.198 1.488 1.00 89.12 96 TYR A C 1
ATOM 754 O O . TYR A 1 96 ? 3.039 -2.023 2.374 1.00 89.12 96 TYR A O 1
ATOM 762 N N . ILE A 1 97 ? 3.684 -3.067 0.488 1.00 87.75 97 ILE A N 1
ATOM 763 C CA . ILE A 1 97 ? 2.487 -3.918 0.381 1.00 87.75 97 ILE A CA 1
ATOM 764 C C . ILE A 1 97 ? 2.323 -4.754 1.656 1.00 87.75 97 ILE A C 1
ATOM 766 O O . ILE A 1 97 ? 1.275 -4.708 2.290 1.00 87.75 97 ILE A O 1
ATOM 770 N N . GLY A 1 98 ? 3.384 -5.439 2.094 1.00 89.56 98 GLY A N 1
ATOM 771 C CA . GLY A 1 98 ? 3.339 -6.237 3.321 1.00 89.56 98 GLY A CA 1
ATOM 772 C C . GLY A 1 98 ? 3.073 -5.405 4.580 1.00 89.56 98 GLY A C 1
ATOM 773 O O . GLY A 1 98 ? 2.359 -5.853 5.476 1.00 89.56 98 GLY A O 1
ATOM 774 N N . THR A 1 99 ? 3.615 -4.187 4.660 1.00 89.19 99 THR A N 1
ATOM 775 C CA . THR A 1 99 ? 3.333 -3.267 5.770 1.00 89.19 99 THR A CA 1
ATOM 776 C C . THR A 1 99 ? 1.871 -2.820 5.779 1.00 89.19 99 THR A C 1
ATOM 778 O O . THR A 1 99 ? 1.255 -2.839 6.842 1.00 89.19 99 THR A O 1
ATOM 781 N N . ILE A 1 100 ? 1.311 -2.449 4.624 1.00 88.75 100 ILE A N 1
ATOM 782 C CA . ILE A 1 100 ? -0.096 -2.041 4.486 1.00 88.75 100 ILE A CA 1
ATOM 783 C C . ILE A 1 100 ? -1.023 -3.191 4.883 1.00 88.75 100 ILE A C 1
ATOM 785 O O . ILE A 1 100 ? -1.909 -2.999 5.712 1.00 88.75 100 ILE A O 1
ATOM 789 N N . ASP A 1 101 ? -0.777 -4.393 4.362 1.00 89.06 101 ASP A N 1
ATOM 790 C CA . ASP A 1 101 ? -1.589 -5.573 4.668 1.00 89.06 101 ASP A CA 1
ATOM 791 C C . ASP A 1 101 ? -1.559 -5.911 6.164 1.00 89.06 101 ASP A C 1
ATOM 793 O O . ASP A 1 101 ? -2.599 -6.171 6.766 1.00 89.06 101 ASP A O 1
ATOM 797 N N . SER A 1 102 ? -0.378 -5.848 6.787 1.00 90.88 102 SER A N 1
ATOM 798 C CA . SER A 1 102 ? -0.217 -6.071 8.228 1.00 90.88 102 SER A CA 1
ATOM 799 C C . SER A 1 102 ? -0.983 -5.037 9.056 1.00 90.88 102 SER A C 1
ATOM 801 O O . SER A 1 102 ? -1.699 -5.395 9.991 1.00 90.88 102 SER A O 1
ATOM 803 N N . LEU A 1 103 ? -0.890 -3.754 8.690 1.00 89.50 103 LEU A N 1
ATOM 804 C CA . LEU A 1 103 ? -1.638 -2.687 9.357 1.00 89.50 103 LEU A CA 1
ATOM 805 C C . LEU A 1 103 ? -3.149 -2.885 9.215 1.00 89.50 103 LEU A C 1
ATOM 807 O O . LEU A 1 103 ? -3.872 -2.749 10.198 1.00 89.50 103 LEU A O 1
ATOM 811 N N . ASN A 1 104 ? -3.623 -3.263 8.029 1.00 89.50 104 ASN A N 1
ATOM 812 C CA . ASN A 1 104 ? -5.037 -3.544 7.796 1.00 8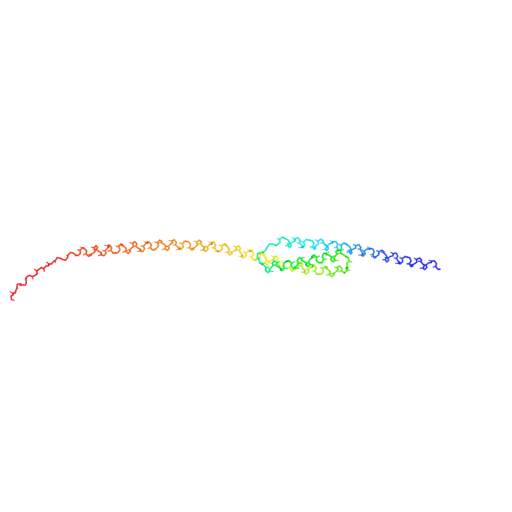9.50 104 ASN A CA 1
ATOM 813 C C . ASN A 1 104 ? -5.517 -4.742 8.623 1.00 89.50 104 ASN A C 1
ATOM 815 O O . ASN A 1 104 ? -6.565 -4.664 9.262 1.00 89.50 104 ASN A O 1
ATOM 819 N N . GLN A 1 105 ? -4.734 -5.822 8.679 1.00 92.12 105 GLN A N 1
ATOM 820 C CA . GLN A 1 105 ? -5.050 -6.988 9.503 1.00 92.12 105 GLN A CA 1
ATOM 821 C C . GLN A 1 105 ? -5.126 -6.629 10.993 1.00 92.12 105 GLN A C 1
ATOM 823 O O . GLN A 1 105 ? -6.048 -7.059 11.686 1.00 92.12 105 GLN A O 1
ATOM 828 N N . LEU A 1 106 ? -4.177 -5.828 11.485 1.00 93.00 106 LEU A N 1
ATOM 829 C CA . LEU A 1 106 ? -4.177 -5.348 12.866 1.00 93.00 106 LEU A CA 1
ATOM 830 C C . LEU A 1 106 ? -5.381 -4.446 13.148 1.00 93.00 106 LEU A C 1
ATOM 832 O O . LEU A 1 106 ? -6.019 -4.605 14.183 1.00 93.00 106 LEU A O 1
ATOM 836 N N . ASN A 1 107 ? -5.733 -3.548 12.226 1.00 92.06 107 ASN A N 1
ATOM 837 C CA . ASN A 1 107 ? -6.916 -2.700 12.359 1.00 92.06 107 ASN A CA 1
ATOM 838 C C . ASN A 1 107 ? -8.204 -3.528 12.442 1.00 92.06 107 ASN A C 1
ATOM 840 O O . ASN A 1 107 ? -9.042 -3.251 13.294 1.00 92.06 107 ASN A O 1
ATOM 844 N N . MET A 1 108 ? -8.352 -4.568 11.614 1.00 93.38 108 MET A N 1
ATOM 845 C CA . MET A 1 108 ? -9.498 -5.481 11.694 1.00 93.38 108 MET A CA 1
ATOM 846 C C . MET A 1 108 ? -9.552 -6.206 13.042 1.00 93.38 108 MET A C 1
ATOM 848 O O . MET A 1 108 ? -10.592 -6.204 13.693 1.00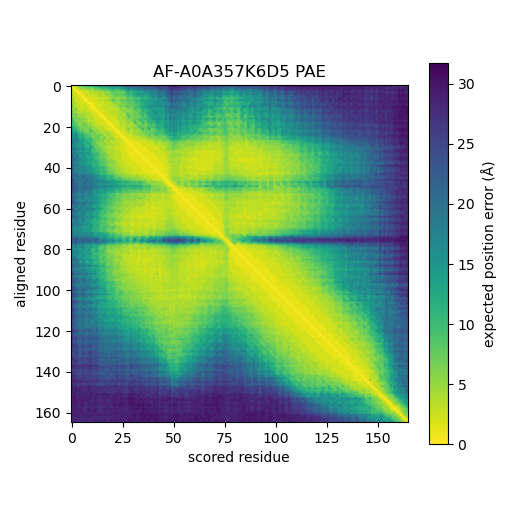 93.38 108 MET A O 1
ATOM 852 N N . ALA A 1 109 ? -8.424 -6.755 13.502 1.00 94.62 109 ALA A N 1
ATOM 853 C CA . ALA A 1 109 ? -8.355 -7.435 14.795 1.00 94.62 109 ALA A CA 1
ATOM 854 C C . ALA A 1 109 ? -8.697 -6.498 15.969 1.00 94.62 109 ALA A C 1
ATOM 856 O O . ALA A 1 109 ? -9.413 -6.892 16.886 1.00 94.62 109 ALA A O 1
ATOM 857 N N . LEU A 1 110 ? -8.229 -5.246 15.924 1.00 95.06 110 LEU A N 1
ATOM 858 C CA . LEU A 1 110 ? -8.546 -4.233 16.932 1.00 95.06 110 LEU A CA 1
ATOM 859 C C . LEU A 1 110 ? -10.024 -3.831 16.914 1.00 95.06 110 LEU A C 1
ATOM 861 O O . LEU A 1 110 ? -10.592 -3.573 17.973 1.00 95.06 110 LEU A O 1
ATOM 865 N N . LEU A 1 111 ? -10.655 -3.763 15.738 1.00 95.31 111 LEU A N 1
ATOM 866 C CA . LEU A 1 111 ? -12.092 -3.502 15.633 1.00 95.31 111 LEU A CA 1
ATOM 867 C C . LEU A 1 111 ? -12.906 -4.640 16.251 1.00 95.31 111 LEU A C 1
ATOM 869 O O . LEU A 1 111 ? -13.818 -4.368 17.033 1.00 95.31 111 LEU A O 1
ATOM 873 N N . ASP A 1 112 ? -12.538 -5.887 15.964 1.00 96.00 112 ASP A N 1
ATOM 874 C CA . ASP A 1 112 ? -13.184 -7.068 16.541 1.00 96.00 112 ASP A CA 1
ATOM 875 C C . ASP A 1 112 ? -13.025 -7.098 18.071 1.00 96.00 112 ASP A C 1
ATOM 877 O O . ASP A 1 112 ? -14.000 -7.299 18.798 1.00 96.00 112 ASP A O 1
ATOM 881 N N . GLU A 1 113 ? -11.820 -6.818 18.581 1.00 95.62 113 GLU A N 1
ATOM 882 C CA . GLU A 1 113 ? -11.564 -6.716 20.023 1.00 95.62 113 GLU A CA 1
ATOM 883 C C . GLU A 1 113 ? -12.371 -5.577 20.664 1.00 95.62 113 GLU A C 1
ATOM 885 O O . GLU A 1 113 ? -12.941 -5.744 21.743 1.00 95.62 113 GLU A O 1
ATOM 890 N N . ASN A 1 114 ? -12.476 -4.426 19.994 1.00 96.38 114 ASN A N 1
ATOM 891 C CA . ASN A 1 114 ? -13.253 -3.293 20.491 1.00 96.38 114 ASN A CA 1
ATOM 892 C C . ASN A 1 114 ? -14.749 -3.619 20.595 1.00 96.38 114 ASN A C 1
ATOM 894 O O . ASN A 1 114 ? -15.391 -3.215 21.565 1.00 96.38 114 ASN A O 1
ATOM 898 N N . LEU A 1 115 ? -15.299 -4.344 19.617 1.00 96.25 115 LEU A N 1
ATOM 899 C CA . LEU A 1 115 ? -16.688 -4.804 19.639 1.00 96.25 115 LEU A CA 1
ATOM 900 C C . LEU A 1 115 ? -16.920 -5.800 20.779 1.00 96.25 115 LEU A C 1
ATOM 902 O O . LEU A 1 115 ? -17.817 -5.587 21.591 1.00 96.25 115 LEU A O 1
ATOM 906 N N . ALA A 1 116 ? -16.058 -6.810 20.910 1.00 95.69 116 ALA A N 1
ATOM 907 C CA . ALA A 1 116 ? -16.150 -7.788 21.992 1.00 95.69 116 ALA A CA 1
ATOM 908 C C . ALA A 1 116 ? -16.033 -7.135 23.382 1.00 95.69 116 ALA A C 1
ATOM 910 O O . ALA A 1 116 ? -16.740 -7.512 24.316 1.00 95.69 116 ALA A O 1
ATOM 911 N N . MET A 1 117 ? -15.163 -6.130 23.528 1.00 95.25 117 MET A N 1
ATOM 912 C CA . MET A 1 117 ? -15.017 -5.376 24.774 1.00 95.25 117 MET A CA 1
ATOM 913 C C . MET A 1 117 ? -16.278 -4.569 25.098 1.00 95.25 117 MET A C 1
ATOM 915 O O . MET A 1 117 ? -16.710 -4.544 26.247 1.00 95.25 117 MET A O 1
ATOM 919 N N . LYS A 1 118 ? -16.894 -3.926 24.099 1.00 95.50 118 LYS A N 1
ATOM 920 C CA . LYS A 1 118 ? -18.152 -3.188 24.286 1.00 95.50 118 LYS A CA 1
ATOM 921 C C . LYS A 1 118 ? -19.283 -4.106 24.739 1.00 95.50 118 LYS A C 1
ATOM 923 O O . LYS A 1 118 ? -19.966 -3.764 25.698 1.00 95.50 118 LYS A O 1
ATOM 928 N N . GLU A 1 119 ? -19.424 -5.279 24.126 1.00 95.94 119 GLU A N 1
ATOM 929 C CA . GLU A 1 119 ? -20.420 -6.278 24.538 1.00 9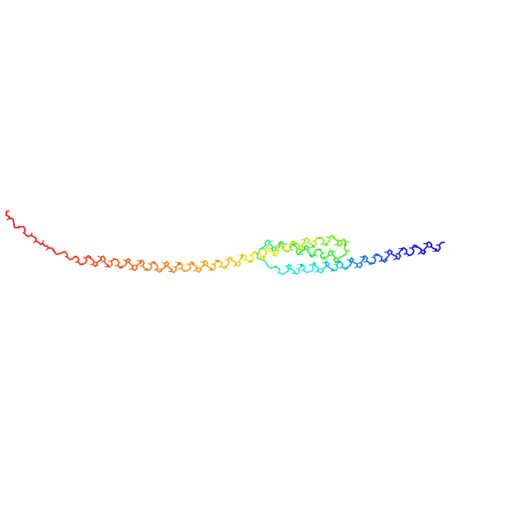5.94 119 GLU A CA 1
ATOM 930 C C . GLU A 1 119 ? -20.201 -6.739 25.988 1.00 95.94 119 GLU A C 1
ATOM 932 O O . GLU A 1 119 ? -21.147 -6.808 26.773 1.00 95.94 119 GLU A O 1
ATOM 937 N N . GLN A 1 120 ? -18.948 -6.991 26.385 1.00 94.50 120 GLN A N 1
ATOM 938 C CA . GLN A 1 120 ? -18.616 -7.339 27.772 1.00 94.50 120 GLN A CA 1
ATOM 939 C C . GLN A 1 120 ? -18.933 -6.200 28.747 1.00 94.50 120 GLN A C 1
ATOM 941 O O . GLN A 1 120 ? -19.477 -6.447 29.822 1.00 94.50 120 GLN A O 1
ATOM 946 N N . MET A 1 121 ? -18.617 -4.954 28.383 1.00 94.69 121 MET A N 1
ATOM 947 C CA . MET A 1 121 ? -18.932 -3.791 29.215 1.00 94.69 121 MET A CA 1
ATOM 948 C C . MET A 1 121 ? -20.442 -3.607 29.385 1.00 94.69 121 MET A C 1
ATOM 950 O O . MET A 1 121 ? -20.888 -3.305 30.490 1.00 94.69 121 MET A O 1
ATOM 954 N N . GLU A 1 122 ? -21.233 -3.813 28.331 1.00 95.44 122 GLU A N 1
ATOM 955 C CA . GLU A 1 122 ? -22.696 -3.757 28.411 1.00 95.44 122 GLU A CA 1
ATOM 956 C C . GLU A 1 122 ? -23.256 -4.858 29.318 1.00 95.44 122 GLU A C 1
ATOM 958 O O . GLU A 1 122 ? -24.083 -4.564 30.182 1.00 95.44 122 GLU A O 1
ATOM 963 N N . ALA A 1 123 ? -22.759 -6.093 29.197 1.00 94.25 123 ALA A N 1
ATOM 964 C CA . ALA A 1 123 ? -23.172 -7.204 30.054 1.00 94.25 123 ALA A CA 1
ATOM 965 C C . ALA A 1 123 ? -22.856 -6.944 31.538 1.00 94.25 123 ALA A C 1
ATOM 967 O O . ALA A 1 123 ? -23.726 -7.093 32.394 1.00 94.25 123 ALA A O 1
ATOM 968 N N . VAL A 1 124 ? -21.639 -6.481 31.847 1.00 95.12 124 VAL A N 1
ATOM 969 C CA . VAL A 1 124 ? -21.239 -6.128 33.222 1.00 95.12 124 VAL A CA 1
ATOM 970 C C . VAL A 1 124 ? -22.044 -4.939 33.747 1.00 95.12 124 VAL A C 1
ATOM 972 O O . VAL A 1 124 ? -22.394 -4.895 34.925 1.00 95.12 124 VAL A O 1
ATOM 975 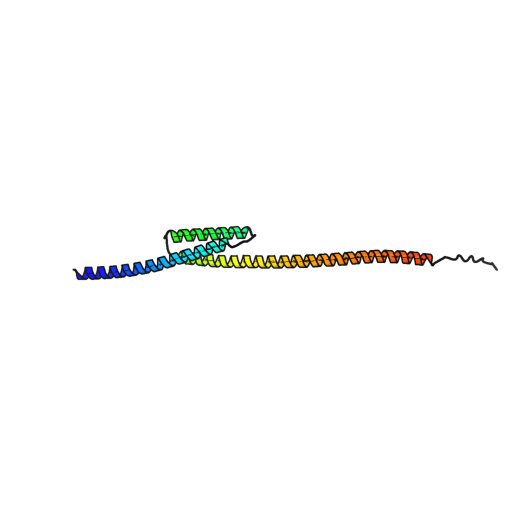N N . SER A 1 125 ? -22.361 -3.961 32.895 1.00 93.19 125 SER A N 1
ATOM 976 C CA . SER A 1 125 ? -2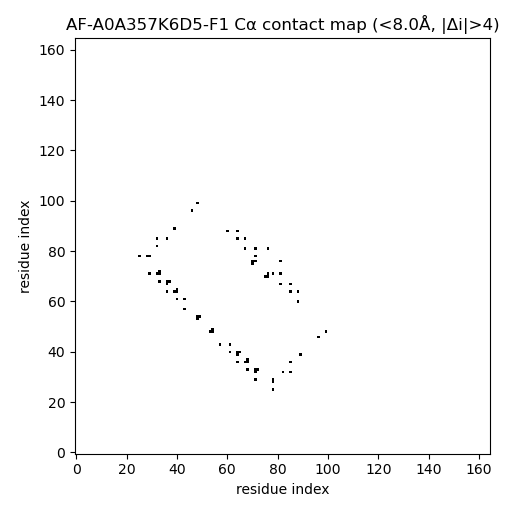3.203 -2.829 33.286 1.00 93.19 125 SER A CA 1
ATOM 977 C C . SER A 1 125 ? -24.627 -3.266 33.630 1.00 93.19 125 SER A C 1
ATOM 979 O O . SER A 1 125 ? -25.197 -2.725 34.575 1.00 93.19 125 SER A O 1
ATOM 981 N N . GLN A 1 126 ? -25.198 -4.217 32.885 1.00 94.44 126 GLN A N 1
ATOM 982 C CA . GLN A 1 126 ? -26.514 -4.792 33.181 1.00 94.44 126 GLN A CA 1
ATOM 983 C C . GLN A 1 126 ? -26.487 -5.594 34.484 1.00 94.44 126 GLN A C 1
ATOM 985 O O . GLN A 1 126 ? -27.321 -5.364 35.351 1.00 94.44 126 GLN A O 1
ATOM 990 N N . GLU A 1 127 ? -25.485 -6.456 34.675 1.00 94.25 127 GLU A N 1
ATOM 991 C CA . GLU A 1 127 ? -25.335 -7.225 35.915 1.00 94.25 127 GLU A CA 1
ATOM 992 C C . GLU A 1 127 ? -25.184 -6.309 37.139 1.00 94.25 127 GLU A C 1
ATOM 994 O O . GLU A 1 127 ? -25.813 -6.535 38.170 1.00 94.25 127 GLU A O 1
ATOM 999 N N . ASN A 1 128 ? -24.400 -5.233 37.026 1.00 93.69 128 ASN A N 1
ATOM 1000 C CA . ASN A 1 128 ? -24.277 -4.251 38.100 1.00 93.69 128 ASN A CA 1
ATOM 1001 C C . ASN A 1 128 ? -25.597 -3.529 38.387 1.00 93.69 128 ASN A C 1
ATOM 1003 O O . ASN A 1 128 ? -25.902 -3.300 39.555 1.00 93.69 128 ASN A O 1
ATOM 1007 N N . ALA A 1 129 ? -26.378 -3.177 37.362 1.00 94.00 129 ALA A N 1
ATOM 1008 C CA . ALA A 1 129 ? -27.690 -2.566 37.559 1.00 94.00 129 ALA A CA 1
ATOM 1009 C C . ALA A 1 129 ? -28.637 -3.515 38.313 1.00 94.00 129 ALA A C 1
ATOM 1011 O O . ALA A 1 129 ? -29.236 -3.110 39.308 1.00 94.00 129 ALA A O 1
ATOM 1012 N N . ASP A 1 130 ? -28.678 -4.791 37.919 1.00 93.31 130 ASP A N 1
ATOM 1013 C CA . ASP A 1 130 ? -29.467 -5.826 38.596 1.00 93.31 130 ASP A CA 1
ATOM 1014 C C . ASP A 1 130 ? -29.015 -6.034 40.055 1.00 93.31 130 ASP A C 1
ATOM 1016 O O . ASP A 1 130 ? -29.833 -6.259 40.950 1.00 93.31 130 ASP A O 1
ATOM 1020 N N . LEU A 1 131 ? -27.704 -5.989 40.321 1.00 94.19 131 LEU A N 1
ATOM 1021 C CA . LEU A 1 131 ? -27.153 -6.124 41.673 1.00 94.19 131 LEU A CA 1
ATOM 1022 C C . LEU A 1 131 ? -27.494 -4.927 42.563 1.00 94.19 131 LEU A C 1
ATOM 1024 O O . LEU A 1 131 ? -27.816 -5.134 43.734 1.00 94.19 131 LEU A O 1
ATOM 1028 N N . VAL A 1 132 ? -27.442 -3.708 42.020 1.00 93.38 132 VAL A N 1
ATOM 1029 C CA . VAL A 1 132 ? -27.848 -2.488 42.732 1.00 93.38 132 VAL A CA 1
ATOM 1030 C C . VAL A 1 132 ? -29.337 -2.550 43.065 1.00 93.38 132 VAL A C 1
ATOM 1032 O O . VAL A 1 132 ? -29.693 -2.399 44.229 1.00 93.38 132 VAL A O 1
ATOM 1035 N N . GLU A 1 133 ? -30.193 -2.897 42.099 1.00 93.88 133 GLU A N 1
ATOM 1036 C CA . GLU A 1 133 ? -31.637 -3.041 42.329 1.00 93.88 133 GLU A CA 1
ATOM 1037 C C . GLU A 1 133 ? -31.938 -4.105 43.402 1.00 93.88 133 GLU A C 1
ATOM 1039 O O . GLU A 1 133 ? -32.794 -3.923 44.270 1.00 93.88 133 GLU A O 1
ATOM 1044 N N . ARG A 1 134 ? -31.219 -5.234 43.398 1.00 92.00 134 ARG A N 1
ATOM 1045 C CA . ARG A 1 134 ? -31.364 -6.265 44.441 1.00 92.00 134 ARG A CA 1
ATOM 1046 C C . ARG A 1 134 ? -30.877 -5.802 45.812 1.00 92.00 134 ARG A C 1
ATOM 1048 O O . ARG A 1 134 ? -31.454 -6.234 46.809 1.00 92.00 134 ARG A O 1
ATOM 1055 N N . GLN A 1 135 ? -29.821 -4.990 45.877 1.00 90.75 135 GLN A N 1
ATOM 1056 C CA . GLN A 1 135 ? -29.352 -4.405 47.135 1.00 90.75 135 GLN A CA 1
ATOM 1057 C C . GLN A 1 135 ? -30.392 -3.448 47.709 1.00 90.75 135 GLN A C 1
ATOM 1059 O O . GLN A 1 135 ? -30.771 -3.636 48.860 1.00 90.75 135 GLN A O 1
ATOM 1064 N N . GLU A 1 136 ? -30.905 -2.516 46.902 1.00 92.00 136 GLU A N 1
ATOM 1065 C CA . GLU A 1 136 ? -31.942 -1.561 47.321 1.00 92.00 136 GLU A CA 1
ATOM 1066 C C . GLU A 1 136 ? -33.184 -2.296 47.854 1.00 92.00 136 GLU A C 1
ATOM 1068 O O . GLU A 1 136 ? -33.616 -2.066 48.981 1.00 92.00 136 GLU A O 1
ATOM 1073 N N . ASN A 1 137 ? -33.684 -3.295 47.115 1.00 90.94 137 ASN A N 1
ATOM 1074 C CA . ASN A 1 137 ? -34.819 -4.113 47.559 1.00 90.94 137 ASN A CA 1
ATOM 1075 C C . ASN A 1 137 ? -34.553 -4.857 48.884 1.00 90.94 137 ASN A C 1
ATOM 1077 O O . ASN A 1 137 ? -35.458 -5.051 49.700 1.00 90.94 137 ASN A O 1
ATOM 1081 N N . MET A 1 138 ? -33.324 -5.332 49.098 1.00 89.31 138 MET A N 1
ATOM 1082 C CA . MET A 1 138 ? -32.948 -6.056 50.313 1.00 89.31 138 MET A CA 1
ATOM 1083 C C . MET A 1 138 ? -32.770 -5.117 51.510 1.00 89.31 138 MET A C 1
ATOM 1085 O O . MET A 1 138 ? -33.123 -5.503 52.626 1.00 89.31 138 MET A O 1
ATOM 1089 N N . GLU A 1 139 ? -32.271 -3.900 51.293 1.00 89.19 139 GLU A N 1
ATOM 1090 C CA . GLU A 1 139 ? -32.223 -2.841 52.305 1.00 89.19 139 GLU A CA 1
ATOM 1091 C C . GLU A 1 139 ? -33.638 -2.454 52.760 1.00 89.19 139 GLU A C 1
ATOM 1093 O O . GLU A 1 139 ? -33.914 -2.491 53.963 1.00 89.19 139 GLU A O 1
ATOM 1098 N N . ASP A 1 140 ? -34.565 -2.242 51.820 1.00 88.50 140 ASP A N 1
ATOM 1099 C CA . ASP A 1 140 ? -35.976 -1.952 52.112 1.00 88.50 140 ASP A CA 1
ATOM 1100 C C . ASP A 1 140 ? -36.643 -3.079 52.924 1.00 88.50 140 ASP A C 1
ATOM 1102 O O . ASP A 1 140 ? -37.351 -2.842 53.911 1.00 88.50 140 ASP A O 1
ATOM 1106 N N . MET A 1 141 ? -36.404 -4.342 52.544 1.00 85.94 141 MET A N 1
ATOM 1107 C CA . MET A 1 141 ? -36.926 -5.502 53.278 1.00 85.94 141 MET A CA 1
ATOM 1108 C C . MET A 1 141 ? -36.352 -5.610 54.695 1.00 85.94 141 MET A C 1
ATOM 1110 O O . MET A 1 141 ? -37.076 -5.989 55.621 1.00 85.94 141 MET A O 1
ATOM 1114 N N . LEU A 1 142 ? -35.064 -5.306 54.883 1.00 88.56 142 LEU A N 1
ATOM 1115 C CA . LEU A 1 142 ? -34.426 -5.313 56.199 1.00 88.56 142 LEU A CA 1
ATOM 1116 C C . LEU A 1 142 ? -34.999 -4.215 57.100 1.00 88.56 142 LEU A C 1
ATOM 1118 O O . LEU A 1 142 ? -35.286 -4.490 58.266 1.00 88.56 142 LEU A O 1
ATOM 1122 N N . GLU A 1 143 ? -35.224 -3.010 56.576 1.00 85.25 143 GLU A N 1
ATOM 1123 C CA . GLU A 1 143 ? -35.840 -1.908 57.323 1.00 85.25 143 GLU A CA 1
ATOM 1124 C C . GLU A 1 143 ? -37.285 -2.245 57.737 1.00 85.25 143 GLU A C 1
ATOM 1126 O O . GLU A 1 143 ? -37.663 -2.120 58.911 1.00 85.25 143 GLU A O 1
ATOM 1131 N N . ALA A 1 144 ? -38.082 -2.787 56.812 1.00 81.88 144 ALA A N 1
ATOM 1132 C CA . ALA A 1 144 ? -39.428 -3.276 57.108 1.00 81.88 144 ALA A CA 1
ATOM 1133 C C . ALA A 1 144 ? -39.421 -4.400 58.166 1.00 81.88 144 ALA A C 1
ATOM 1135 O O . ALA A 1 144 ? -40.251 -4.416 59.077 1.00 81.88 144 ALA A O 1
ATOM 1136 N N . GLY A 1 145 ? -38.460 -5.325 58.100 1.00 84.12 145 GLY A N 1
ATOM 1137 C CA . GLY A 1 145 ? -38.296 -6.391 59.091 1.00 84.12 145 GLY A CA 1
ATOM 1138 C C . GLY A 1 145 ? -37.916 -5.872 60.482 1.00 84.12 145 GLY A C 1
ATOM 1139 O O . GLY A 1 145 ? -38.483 -6.317 61.482 1.00 84.12 145 GLY A O 1
ATOM 1140 N N . GLN A 1 146 ? -36.998 -4.903 60.563 1.00 78.38 146 GLN A N 1
ATOM 1141 C CA . GLN A 1 146 ? -36.603 -4.275 61.828 1.00 78.38 146 GLN A CA 1
ATOM 1142 C C . GLN A 1 146 ? -37.772 -3.532 62.486 1.00 78.38 146 GLN A C 1
ATOM 1144 O O . GLN A 1 146 ? -37.988 -3.667 63.692 1.00 78.38 146 GLN A O 1
ATOM 1149 N N . THR A 1 147 ? -38.561 -2.785 61.709 1.00 77.25 147 THR A N 1
ATOM 1150 C CA . THR A 1 147 ? -39.750 -2.087 62.231 1.00 77.25 147 THR A CA 1
ATOM 1151 C C . THR A 1 147 ? -40.821 -3.062 62.734 1.00 77.25 147 THR A C 1
ATOM 1153 O O . THR A 1 147 ? -41.368 -2.858 63.820 1.00 77.25 147 THR A O 1
ATOM 1156 N N . LEU A 1 148 ? -41.069 -4.163 62.012 1.00 74.12 148 LEU A N 1
ATOM 1157 C CA . LEU A 1 148 ? -41.948 -5.256 62.452 1.00 74.12 148 LEU A CA 1
A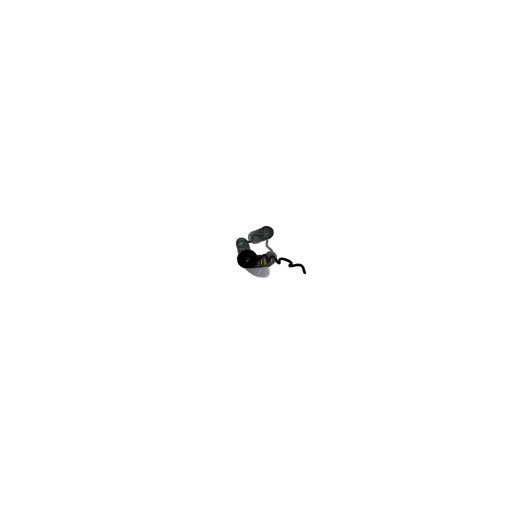TOM 1158 C C . LEU A 1 148 ? -41.480 -5.887 63.769 1.00 74.12 148 LEU A C 1
ATOM 1160 O O . LEU A 1 148 ? -42.289 -6.065 64.680 1.00 74.12 148 LEU A O 1
ATOM 1164 N N . GLN A 1 149 ? -40.183 -6.179 63.902 1.00 71.12 149 GLN A N 1
ATOM 1165 C CA . GLN A 1 149 ? -39.629 -6.773 65.119 1.00 71.12 149 GLN A CA 1
ATOM 1166 C C . GLN A 1 149 ? -39.827 -5.866 66.343 1.00 71.12 149 GLN A C 1
ATOM 1168 O O . GLN A 1 149 ? -40.162 -6.356 67.419 1.00 71.12 149 GLN A O 1
ATOM 1173 N N . VAL A 1 150 ? -39.688 -4.545 66.192 1.00 69.75 150 VAL A N 1
ATOM 1174 C CA . VAL A 1 150 ? -39.957 -3.578 67.274 1.00 69.75 150 VAL A CA 1
ATOM 1175 C C . VAL A 1 150 ? -41.447 -3.517 67.626 1.00 69.75 150 VAL A C 1
ATOM 1177 O O . VAL A 1 150 ? -41.782 -3.406 68.803 1.00 69.75 150 VAL A O 1
ATOM 1180 N N . ALA A 1 151 ? -42.344 -3.618 66.642 1.00 69.44 151 ALA A N 1
ATOM 1181 C CA . ALA A 1 151 ? -43.788 -3.608 66.879 1.00 69.44 151 ALA A CA 1
ATOM 1182 C C . ALA A 1 151 ? -44.287 -4.853 67.640 1.00 69.44 151 ALA A C 1
ATOM 1184 O O . ALA A 1 151 ? -45.250 -4.761 68.402 1.00 69.44 151 ALA A O 1
ATOM 1185 N N . GLU A 1 152 ? -43.632 -6.004 67.464 1.00 68.31 152 GLU A N 1
ATOM 1186 C CA . GLU A 1 152 ? -43.954 -7.243 68.184 1.00 68.31 152 GLU A CA 1
ATOM 1187 C C . GLU A 1 152 ? -43.566 -7.171 69.676 1.00 68.31 152 GLU A C 1
ATOM 1189 O O . GLU A 1 152 ? -44.231 -7.761 70.534 1.00 68.31 152 GLU A O 1
ATOM 1194 N N . PHE A 1 153 ? -42.551 -6.369 70.024 1.00 66.38 153 PHE A N 1
ATOM 1195 C CA . PHE A 1 153 ? -42.266 -5.993 71.408 1.00 66.38 153 PHE A CA 1
ATOM 1196 C C . PHE A 1 153 ? -43.283 -4.954 71.895 1.00 66.38 153 PHE A C 1
ATOM 1198 O O . PHE A 1 153 ? -43.009 -3.759 71.934 1.00 66.38 153 PHE A O 1
ATOM 1205 N N . LEU A 1 154 ? -44.460 -5.399 72.336 1.00 64.62 154 LEU A N 1
ATOM 1206 C CA . LEU A 1 154 ? -45.357 -4.571 73.145 1.00 64.62 154 LEU A CA 1
ATOM 1207 C C . LEU A 1 154 ? -44.839 -4.552 74.595 1.00 64.62 154 LEU A C 1
ATOM 1209 O O . LEU A 1 154 ? -44.995 -5.554 75.300 1.00 64.62 154 LEU A O 1
ATOM 1213 N N . PRO A 1 155 ? -44.231 -3.455 75.094 1.00 63.94 155 PRO A N 1
ATOM 1214 C CA . PRO A 1 155 ? -43.803 -3.380 76.483 1.00 63.94 155 PRO A CA 1
ATOM 1215 C C . PRO A 1 155 ? -45.038 -3.327 77.386 1.00 63.94 155 PRO A C 1
ATOM 1217 O O . PRO A 1 155 ? -45.621 -2.271 77.636 1.00 63.94 155 PRO A O 1
ATOM 1220 N N . THR A 1 156 ? -45.459 -4.476 77.906 1.00 70.31 156 THR A N 1
ATOM 1221 C CA . THR A 1 156 ? -46.473 -4.518 78.958 1.00 70.31 156 THR A CA 1
ATOM 1222 C C . THR A 1 156 ? -45.840 -4.036 80.256 1.00 70.31 156 THR A C 1
ATOM 1224 O O . THR A 1 156 ? -45.045 -4.741 80.879 1.00 70.31 156 THR A O 1
ATOM 1227 N N . GLY A 1 157 ? -46.178 -2.813 80.663 1.00 70.31 157 GLY A N 1
ATOM 1228 C CA . GLY A 1 157 ? -45.744 -2.252 81.936 1.00 70.31 157 GLY A CA 1
ATOM 1229 C C . GLY A 1 157 ? -46.344 -3.029 83.106 1.00 70.31 157 GLY A C 1
ATOM 1230 O O . GLY A 1 157 ? -47.513 -2.852 83.443 1.00 70.31 157 GLY A O 1
ATOM 1231 N N . VAL A 1 158 ? -45.545 -3.876 83.756 1.00 71.25 158 VAL A N 1
ATOM 1232 C CA . VAL A 1 158 ? -45.940 -4.524 85.011 1.00 71.25 158 VAL A CA 1
ATOM 1233 C C . VAL A 1 158 ? -45.659 -3.554 86.154 1.00 71.25 158 VAL A C 1
ATOM 1235 O O . VAL A 1 158 ? -44.521 -3.368 86.581 1.00 71.25 158 VAL A O 1
ATOM 1238 N N . ARG A 1 159 ? -46.712 -2.909 86.664 1.00 68.69 159 ARG A N 1
ATOM 1239 C CA . ARG A 1 159 ? -46.622 -2.095 87.879 1.00 68.69 159 ARG A CA 1
ATOM 1240 C C . ARG A 1 159 ? -46.561 -3.020 89.094 1.00 68.69 159 ARG A C 1
ATOM 1242 O O . ARG A 1 159 ? -47.590 -3.473 89.587 1.00 68.69 159 ARG A O 1
ATOM 1249 N N . VAL A 1 160 ? -45.356 -3.268 89.599 1.00 71.12 160 VAL A N 1
ATOM 1250 C CA . VAL A 1 160 ? -45.167 -3.956 90.881 1.00 71.12 160 VAL A CA 1
ATOM 1251 C C . VAL A 1 160 ? -45.401 -2.946 92.003 1.00 71.12 160 VAL A C 1
ATOM 1253 O O . VAL A 1 160 ? -44.603 -2.035 92.223 1.00 71.12 160 VAL A O 1
ATOM 1256 N N . LEU A 1 161 ? -46.524 -3.078 92.708 1.00 66.81 161 LEU A N 1
ATOM 1257 C CA . LEU A 1 161 ? -46.719 -2.387 93.978 1.00 66.81 161 LEU A CA 1
ATOM 1258 C C . LEU A 1 161 ? -45.845 -3.091 95.018 1.00 66.81 161 LEU A C 1
ATOM 1260 O O . LEU A 1 161 ? -46.127 -4.219 95.413 1.00 66.81 161 LEU A O 1
ATOM 1264 N N . SER A 1 162 ? -44.767 -2.425 95.432 1.00 65.69 162 SER A N 1
ATOM 1265 C CA . SER A 1 162 ? -43.975 -2.815 96.597 1.00 65.69 162 SER A CA 1
ATOM 1266 C C . SER A 1 162 ? -44.883 -2.807 97.829 1.00 65.69 162 SER A C 1
ATOM 1268 O O . SER A 1 162 ? -45.187 -1.749 98.382 1.00 65.69 162 SER A O 1
ATOM 1270 N N . SER A 1 163 ? -45.373 -3.979 98.241 1.00 61.53 163 SER A N 1
ATOM 1271 C CA . SER A 1 163 ? -45.924 -4.145 99.581 1.00 61.53 163 SER A CA 1
ATOM 1272 C C . SER A 1 163 ? -44.739 -4.239 100.536 1.00 61.53 163 SER A C 1
ATOM 1274 O O . SER A 1 163 ? -44.163 -5.313 100.720 1.00 61.53 163 SER A O 1
ATOM 1276 N N . GLY A 1 164 ? -44.344 -3.094 101.089 1.00 65.50 164 GLY A N 1
ATOM 1277 C CA . GLY A 1 164 ? -43.364 -3.039 102.164 1.00 65.50 164 GLY A CA 1
ATOM 1278 C C . GLY A 1 164 ? -43.821 -3.902 103.339 1.00 65.50 164 GLY A C 1
ATOM 1279 O O . GLY A 1 164 ? -44.939 -3.748 103.835 1.00 65.50 164 GLY A O 1
ATOM 1280 N N . ARG A 1 165 ? -42.952 -4.819 103.757 1.00 49.06 165 ARG A N 1
ATOM 1281 C CA . ARG A 1 165 ? -42.938 -5.402 105.096 1.00 49.06 165 ARG A CA 1
ATOM 1282 C C . ARG A 1 165 ? -41.569 -5.149 105.694 1.00 49.06 165 ARG A C 1
ATOM 1284 O O . ARG A 1 165 ? -40.592 -5.226 104.917 1.00 49.06 165 ARG A O 1
#

Foldseek 3Di:
DVVVVVVVVVVVVVVVVVVVVVVVVVVVLLVVLLVLLVVLLVLLVPDDDPDPVVVVVSVVLSVVSVVLNVCSVVPVDPSVVSVVVSVVSVVVSVVSVVVSVVVVVVVVVVVVVVVVVVVVVVVVVVVVVVVVVVVVVVVVVVVVVVVVVVVVPPPDDDDDDPPDD

Radius of gyration: 45.29 Å; Cα contacts (8 Å, |Δi|>4): 38; chains: 1; bounding box: 91×21×160 Å

Sequence (165 aa):
MVGYLGFQLSARNTTIGLLNDDNAGLTLEKDQLILDLEKMRFSYDTLETENSMMVAELAAQQERIDGLLTKVKNGYWEVAKLKKEAETLRSIMKGYIGT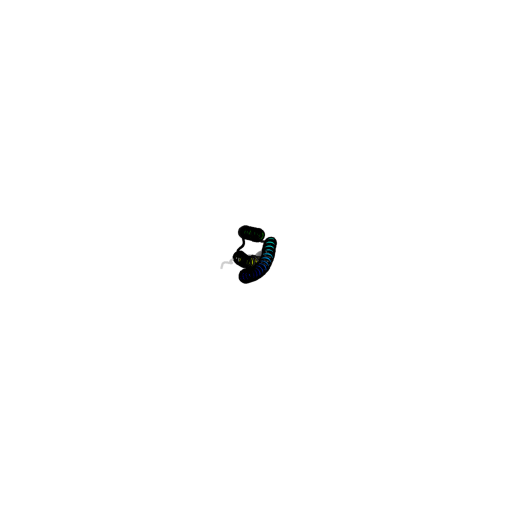IDSLNQLNMALLDENLAMKEQMEAVSQENADLVERQENMEDMLEAGQTLQVAEFLPTGVRVLSSGR